Protein AF-A0A8S4QPX4-F1 (afdb_monomer_lite)

InterPro domains:
  IPR033034 NADH dehydrogenase [ubiquinone] 1 beta subcomplex subunit 9 [PTHR12868] (1-78)

Foldseek 3Di:
DVVVVVVVVVVVVVCVVPPDPDDDDDQCPVPHVCPPVDDDDDPCVVVVDDVVVCVVPVVVVVVVVVVVVVVVVVCCVPPNDDDPVVPDD

pLDDT: mean 92.13, std 9.84, range [49.5, 98.25]

Structure (mmCIF, N/CA/C/O backbone):
data_AF-A0A8S4QPX4-F1
#
_entry.id   AF-A0A8S4QPX4-F1
#
loop_
_atom_site.group_PDB
_atom_site.id
_atom_site.type_symbol
_atom_site.label_atom_id
_atom_site.label_alt_id
_atom_site.label_comp_id
_atom_site.label_asym_id
_atom_site.label_entity_id
_atom_site.label_seq_id
_atom_site.pdbx_PDB_ins_code
_atom_site.Cartn_x
_atom_site.Cartn_y
_atom_site.Cartn_z
_atom_site.occupancy
_atom_site.B_iso_or_equiv
_atom_site.auth_seq_id
_atom_site.auth_comp_id
_atom_site.auth_asym_id
_atom_site.auth_atom_id
_atom_site.pdbx_PDB_model_num
ATOM 1 N N . MET A 1 1 ? -2.812 -10.910 38.388 1.00 60.50 1 MET A N 1
ATOM 2 C CA . MET A 1 1 ? -3.351 -10.931 37.008 1.00 60.50 1 MET A CA 1
ATOM 3 C C . MET A 1 1 ? -4.836 -11.297 36.908 1.00 60.50 1 MET A C 1
ATOM 5 O O . MET A 1 1 ? -5.512 -10.678 36.105 1.00 60.50 1 MET A O 1
ATOM 9 N N . ARG A 1 2 ? -5.392 -12.212 37.727 1.00 87.62 2 ARG A N 1
ATOM 10 C CA . ARG A 1 2 ? -6.810 -12.641 37.623 1.00 87.62 2 ARG A CA 1
ATOM 11 C C . ARG A 1 2 ? -7.845 -11.502 37.699 1.00 87.62 2 ARG A C 1
ATOM 13 O O . ARG A 1 2 ? -8.744 -11.458 36.874 1.00 87.62 2 ARG A O 1
ATOM 20 N N . LYS A 1 3 ? -7.679 -10.561 38.638 1.00 93.94 3 LYS A N 1
ATOM 21 C CA . LYS A 1 3 ? -8.568 -9.389 38.772 1.00 93.94 3 LYS A CA 1
ATOM 22 C C . LYS A 1 3 ? -8.478 -8.425 37.582 1.00 93.94 3 LYS A C 1
ATOM 24 O O . LYS A 1 3 ? -9.497 -7.928 37.137 1.00 93.94 3 LYS A O 1
ATOM 29 N N . ALA A 1 4 ? -7.277 -8.199 37.045 1.00 95.94 4 ALA A N 1
ATOM 30 C CA . ALA A 1 4 ? -7.092 -7.340 35.874 1.00 95.94 4 ALA A CA 1
ATOM 31 C C . ALA A 1 4 ? -7.743 -7.940 34.617 1.00 95.94 4 ALA A C 1
ATOM 33 O O . ALA A 1 4 ? -8.403 -7.225 33.877 1.00 95.94 4 ALA A O 1
ATOM 34 N N . ALA A 1 5 ? -7.616 -9.256 34.415 1.00 97.19 5 ALA A N 1
ATOM 35 C CA . ALA A 1 5 ? -8.276 -9.944 33.306 1.00 97.19 5 ALA A CA 1
ATOM 36 C C . ALA A 1 5 ? -9.810 -9.911 33.430 1.00 97.19 5 ALA A C 1
ATOM 38 O O . ALA A 1 5 ? -10.502 -9.763 32.430 1.00 97.19 5 ALA A O 1
ATOM 39 N N . GLN A 1 6 ? -10.334 -10.020 34.656 1.00 96.88 6 GLN A N 1
ATOM 40 C CA . GLN A 1 6 ? -11.767 -9.890 34.911 1.00 96.88 6 GLN A CA 1
ATOM 41 C C . GLN A 1 6 ? -12.275 -8.481 34.573 1.00 96.88 6 GLN A C 1
ATOM 43 O O . GLN A 1 6 ? -13.240 -8.361 33.831 1.00 96.88 6 GLN A O 1
ATOM 48 N N . LEU A 1 7 ? -11.589 -7.438 35.049 1.00 97.69 7 LEU A N 1
ATOM 49 C CA . LEU A 1 7 ? -11.950 -6.050 34.743 1.00 97.69 7 LEU A CA 1
ATOM 50 C C . LEU A 1 7 ? -11.857 -5.739 33.242 1.00 97.69 7 LEU A C 1
ATOM 52 O O . LEU A 1 7 ? -12.692 -5.010 32.721 1.00 97.69 7 LEU A O 1
ATOM 56 N N . LEU A 1 8 ? -10.868 -6.304 32.538 1.00 97.50 8 LEU A N 1
ATOM 57 C CA . LEU A 1 8 ? -10.756 -6.161 31.084 1.00 97.50 8 LEU A CA 1
ATOM 58 C C . LEU A 1 8 ? -11.976 -6.759 30.378 1.00 97.50 8 LEU A C 1
ATOM 60 O O . LEU A 1 8 ? -12.571 -6.098 29.536 1.00 97.50 8 LEU A O 1
ATOM 64 N N . LYS A 1 9 ? -12.370 -7.977 30.767 1.00 97.81 9 LYS A N 1
ATOM 65 C CA . LYS A 1 9 ? -13.539 -8.647 30.198 1.00 97.81 9 LYS A CA 1
ATOM 66 C C . LYS A 1 9 ? -14.824 -7.854 30.443 1.00 97.81 9 LYS A C 1
ATOM 68 O O . LYS A 1 9 ? -15.593 -7.643 29.516 1.00 97.81 9 LYS A O 1
ATOM 73 N N . GLU A 1 10 ? -15.032 -7.397 31.677 1.00 98.06 10 GLU A N 1
ATOM 74 C CA . GLU A 1 10 ? -16.201 -6.584 32.036 1.00 98.06 10 GLU A CA 1
ATOM 75 C C . GLU A 1 10 ? -16.256 -5.285 31.207 1.00 98.06 10 GLU A C 1
ATOM 77 O O . GLU A 1 10 ? -17.326 -4.911 30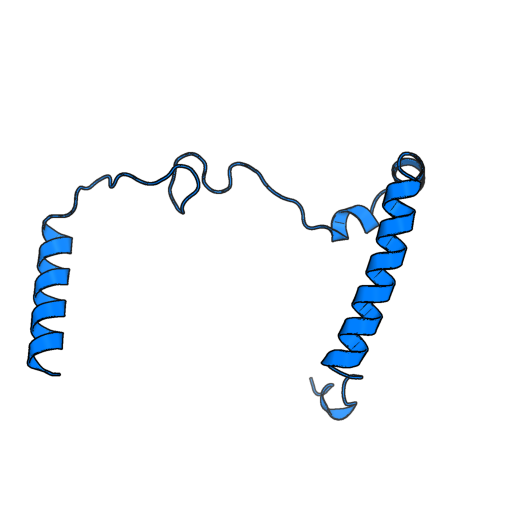.732 1.00 98.06 10 GLU A O 1
ATOM 82 N N . GLY A 1 11 ? -15.108 -4.645 30.949 1.00 98.25 11 GLY A N 1
ATOM 83 C CA . GLY A 1 11 ? -15.026 -3.455 30.094 1.00 98.25 11 GLY A CA 1
ATOM 84 C C . GLY A 1 11 ? -15.251 -3.725 28.599 1.00 98.25 11 GLY A C 1
ATOM 85 O O . GLY A 1 11 ? -15.853 -2.902 27.911 1.00 98.25 11 GLY A O 1
ATOM 86 N N . GLU A 1 12 ? -14.798 -4.867 28.075 1.00 98.06 12 GLU A N 1
ATOM 87 C CA . GLU A 1 12 ? -15.081 -5.285 26.693 1.00 98.06 12 GLU A CA 1
ATOM 88 C C . GLU A 1 12 ? -16.576 -5.577 26.489 1.00 98.06 12 GLU A C 1
ATOM 90 O O . GLU A 1 12 ? -17.150 -5.152 25.482 1.00 98.06 12 GLU A O 1
ATOM 95 N N . ASP A 1 13 ? -17.215 -6.235 27.463 1.00 98.25 13 ASP A N 1
ATOM 96 C CA . ASP A 1 13 ? -18.655 -6.510 27.459 1.00 98.25 13 ASP A CA 1
ATOM 97 C C . ASP A 1 13 ? -19.465 -5.197 27.494 1.00 98.25 13 ASP A C 1
ATOM 99 O O . ASP A 1 13 ? -20.407 -5.024 26.715 1.00 98.25 13 ASP A O 1
ATOM 103 N N . GLU A 1 14 ? -19.068 -4.235 28.334 1.00 98.25 14 GLU A N 1
ATOM 104 C CA . GLU A 1 14 ? -19.675 -2.897 28.388 1.00 98.25 14 GLU A CA 1
ATOM 105 C C . GLU A 1 14 ? -19.544 -2.160 27.044 1.00 98.25 14 GLU A C 1
ATOM 107 O O . GLU A 1 14 ? -20.537 -1.672 26.493 1.00 98.25 14 GLU A O 1
ATOM 112 N N . LEU A 1 15 ? -18.338 -2.121 26.466 1.00 97.38 15 LEU A N 1
ATOM 113 C CA . LEU A 1 15 ? -18.094 -1.480 25.172 1.00 97.38 15 LEU A CA 1
ATOM 114 C C . LEU A 1 15 ? -18.945 -2.109 24.063 1.00 97.38 15 LEU A C 1
ATOM 116 O O . LEU A 1 15 ? -19.510 -1.388 23.239 1.00 97.38 15 LEU A O 1
ATOM 120 N N . PHE A 1 16 ? -19.062 -3.437 24.041 1.00 96.75 16 PHE A N 1
ATOM 121 C CA . PHE A 1 16 ? -19.845 -4.145 23.033 1.00 96.75 16 PHE A CA 1
ATOM 122 C C . PHE A 1 16 ? -21.332 -3.769 23.074 1.00 96.75 16 PHE A C 1
ATOM 124 O O . PHE A 1 16 ? -21.940 -3.606 22.014 1.00 96.75 16 PHE A O 1
ATOM 131 N N . MET A 1 17 ? -21.903 -3.590 24.271 1.00 97.56 17 MET A N 1
ATOM 132 C CA . MET A 1 17 ? -23.311 -3.212 24.453 1.00 97.56 17 MET A CA 1
ATOM 133 C C . MET A 1 17 ? -23.588 -1.737 24.126 1.00 97.56 17 MET A C 1
ATOM 135 O O . MET A 1 17 ? -24.705 -1.399 23.734 1.00 97.56 17 MET A O 1
ATOM 139 N N . HIS A 1 18 ? -22.589 -0.859 24.277 1.00 97.06 18 HIS A N 1
ATOM 140 C CA . HIS A 1 18 ? -22.756 0.596 24.157 1.00 97.06 18 HIS A CA 1
ATOM 141 C C . HIS A 1 18 ? -22.128 1.228 22.906 1.00 97.06 18 HIS A C 1
ATOM 143 O O . HIS A 1 18 ? -22.321 2.422 22.662 1.00 97.06 18 HIS A O 1
ATOM 149 N N . GLN A 1 19 ? -21.382 0.473 22.098 1.00 96.62 19 GLN A N 1
ATOM 150 C CA . GLN A 1 19 ? -20.756 1.002 20.886 1.00 96.62 19 GLN A CA 1
ATOM 151 C C . GLN A 1 19 ? -21.781 1.530 19.869 1.00 96.62 19 GLN A C 1
ATOM 153 O O . GLN A 1 19 ? -22.868 0.983 19.681 1.00 96.62 19 GLN A O 1
ATOM 158 N N . HIS A 1 20 ? -21.402 2.595 19.157 1.00 96.69 20 HIS A N 1
ATOM 159 C CA . HIS A 1 20 ? -22.246 3.167 18.111 1.00 96.69 20 HIS A CA 1
ATOM 160 C C . HIS A 1 20 ? -22.375 2.189 16.923 1.00 96.69 20 HIS A C 1
ATOM 162 O O . HIS A 1 20 ? -21.346 1.711 16.439 1.00 96.69 20 HIS A O 1
ATOM 168 N N . PRO A 1 21 ? -23.584 1.952 16.369 1.00 95.62 21 PRO A N 1
ATOM 169 C CA . PRO A 1 21 ? -23.789 1.000 15.267 1.00 95.62 21 PRO A CA 1
ATOM 170 C C . PRO A 1 21 ? -22.976 1.304 14.001 1.00 95.62 21 PRO A C 1
ATOM 172 O O . PRO A 1 21 ? -22.648 0.410 13.226 1.00 95.62 21 PRO A O 1
ATOM 175 N N . ILE A 1 22 ? -22.649 2.580 13.786 1.00 95.19 22 ILE A N 1
ATOM 176 C CA . ILE A 1 22 ? -21.844 3.058 12.655 1.00 95.19 22 ILE A CA 1
ATOM 177 C C . ILE A 1 22 ? -20.641 3.839 13.202 1.00 95.19 22 ILE A C 1
ATOM 179 O O . ILE A 1 22 ? -20.724 5.062 13.347 1.00 95.19 22 ILE A O 1
ATOM 183 N N . PRO A 1 23 ? -19.538 3.175 13.584 1.00 94.69 23 PRO A N 1
ATOM 184 C CA . PRO A 1 23 ? -18.357 3.864 14.085 1.00 94.69 23 PRO A CA 1
ATOM 185 C C . PRO A 1 23 ? -17.744 4.763 13.009 1.00 94.69 23 PRO A C 1
ATOM 187 O O . PRO A 1 23 ? -17.688 4.402 11.830 1.00 94.69 23 PRO A O 1
ATOM 190 N N . LYS A 1 24 ? -17.223 5.925 13.411 1.00 95.31 24 LYS A N 1
ATOM 191 C CA . LYS A 1 24 ? -16.448 6.779 12.507 1.00 95.31 24 LYS A CA 1
ATOM 192 C C . LYS A 1 24 ? -15.145 6.068 12.142 1.00 95.31 24 LYS A C 1
ATOM 194 O O . LYS A 1 24 ? -14.310 5.821 13.007 1.00 95.31 24 LYS A O 1
ATOM 199 N N . LYS A 1 25 ? -14.959 5.791 10.854 1.00 96.56 25 LYS A N 1
ATOM 200 C CA . LYS A 1 25 ? -13.732 5.202 10.304 1.00 96.56 25 LYS A CA 1
ATOM 201 C C . LYS A 1 25 ? -12.959 6.240 9.506 1.00 96.56 25 LYS A C 1
ATOM 203 O O . LYS A 1 25 ? -13.552 7.119 8.877 1.00 96.56 25 LYS A O 1
ATOM 208 N N . PHE A 1 26 ? -11.635 6.139 9.521 1.00 97.56 26 PHE A N 1
ATOM 209 C CA . PHE A 1 26 ? -10.814 6.955 8.635 1.00 97.56 26 PHE A CA 1
ATOM 210 C C . PHE A 1 26 ? -11.014 6.490 7.189 1.00 97.56 26 PHE A C 1
ATOM 212 O O . PHE A 1 26 ? -11.228 5.298 6.962 1.00 97.56 26 PHE A O 1
ATOM 219 N N . PRO A 1 27 ? -10.946 7.385 6.189 1.00 97.69 27 PRO A N 1
ATOM 220 C CA . PRO A 1 27 ? -11.278 7.018 4.817 1.00 97.69 27 PRO A CA 1
ATOM 221 C C . PRO A 1 27 ? -10.479 5.826 4.281 1.00 97.69 27 PRO A C 1
ATOM 223 O O . PRO A 1 27 ? -11.063 4.970 3.630 1.00 97.69 27 PRO A O 1
ATOM 226 N N . THR A 1 28 ? -9.181 5.747 4.572 1.00 96.81 28 THR A N 1
ATOM 227 C CA . THR A 1 28 ? -8.277 4.714 4.039 1.00 96.81 28 THR A CA 1
ATOM 228 C C . THR A 1 28 ? -8.146 3.473 4.927 1.00 96.81 28 THR A C 1
ATOM 230 O O . THR A 1 28 ? -7.637 2.451 4.465 1.00 96.81 28 THR A O 1
ATOM 233 N N . SER A 1 29 ? -8.611 3.524 6.182 1.00 96.56 29 SER A N 1
ATOM 234 C CA . SER A 1 29 ? -8.612 2.356 7.076 1.00 96.56 29 SER A CA 1
ATOM 235 C C . SER A 1 29 ? -9.607 1.296 6.606 1.00 96.56 29 SER A C 1
ATOM 237 O O . SER A 1 29 ? -10.565 1.634 5.915 1.00 96.56 29 SER A O 1
ATOM 239 N N . VAL A 1 30 ? -9.433 0.043 7.033 1.00 95.12 30 VAL A N 1
ATOM 240 C CA . VAL A 1 30 ? -10.354 -1.061 6.711 1.00 95.12 30 VAL A CA 1
ATOM 241 C C . VAL A 1 30 ? -11.808 -0.687 7.032 1.00 95.12 30 VAL A C 1
ATOM 243 O O . VAL A 1 30 ? -12.154 -0.306 8.153 1.00 95.12 30 VAL A O 1
ATOM 246 N N . GLY A 1 31 ? -12.677 -0.784 6.025 1.00 93.88 31 GLY A N 1
ATOM 247 C CA . GLY A 1 31 ? -14.090 -0.400 6.113 1.00 93.88 31 GLY A CA 1
ATOM 248 C C . GLY A 1 31 ? -14.365 1.109 6.058 1.00 93.88 31 GLY A C 1
ATOM 249 O O . GLY A 1 31 ? -15.495 1.522 6.308 1.00 93.88 31 GLY A O 1
ATOM 250 N N . GLY A 1 32 ? -13.356 1.931 5.771 1.00 96.19 32 GLY A N 1
ATOM 251 C CA . GLY A 1 32 ? -13.502 3.339 5.419 1.00 96.19 32 GLY A CA 1
ATOM 252 C C . GLY A 1 32 ? -13.958 3.536 3.971 1.00 96.19 32 GLY A C 1
ATOM 253 O O . GLY A 1 32 ? -13.827 2.655 3.127 1.00 96.19 32 GLY A O 1
ATOM 254 N N . VAL A 1 33 ? -14.465 4.730 3.661 1.00 96.62 33 VAL A N 1
ATOM 255 C CA . VAL A 1 33 ? -15.081 5.066 2.355 1.00 96.62 33 VAL A CA 1
ATOM 256 C C . VAL A 1 33 ? -14.108 5.087 1.164 1.00 96.62 33 VAL A C 1
ATOM 258 O O . VAL A 1 33 ? -14.511 5.254 0.011 1.00 96.62 33 VAL A O 1
ATOM 261 N N . ALA A 1 34 ? -12.810 5.030 1.433 1.00 97.00 34 ALA A N 1
ATOM 262 C CA . ALA A 1 34 ? -11.739 5.047 0.446 1.00 97.00 34 ALA A CA 1
ATOM 263 C C . ALA A 1 34 ? -10.741 3.900 0.665 1.00 97.00 34 ALA A C 1
ATOM 265 O O . ALA A 1 34 ? -9.640 3.942 0.115 1.00 97.00 34 ALA A O 1
ATOM 266 N N . HIS A 1 35 ? -11.110 2.895 1.463 1.00 96.38 35 HIS A N 1
ATOM 267 C CA . HIS A 1 35 ? -10.302 1.700 1.634 1.00 96.38 35 HIS A CA 1
ATOM 268 C C . HIS A 1 35 ? -10.150 0.994 0.287 1.00 96.38 35 HIS A C 1
ATOM 270 O O . HIS A 1 35 ? -11.139 0.827 -0.421 1.00 96.38 35 HIS A O 1
ATOM 276 N N . GLU A 1 36 ? -8.910 0.668 -0.086 1.00 95.25 36 GLU A N 1
ATOM 277 C CA . GLU A 1 36 ? -8.574 0.002 -1.358 1.00 95.25 36 GLU A CA 1
ATOM 278 C C . GLU A 1 36 ? -9.124 0.700 -2.617 1.00 95.25 36 GLU A C 1
ATOM 280 O O . GLU A 1 36 ? -9.239 0.101 -3.681 1.00 95.25 36 GLU A O 1
ATOM 285 N N . ARG A 1 37 ? -9.422 2.006 -2.535 1.00 96.75 37 ARG A N 1
ATOM 286 C CA . ARG A 1 37 ? -9.919 2.785 -3.681 1.00 96.75 37 ARG A CA 1
ATOM 287 C C . ARG A 1 37 ? -8.940 2.780 -4.858 1.00 96.75 37 ARG A C 1
ATOM 289 O O . ARG A 1 37 ? -9.363 2.864 -6.007 1.00 96.75 37 ARG A O 1
ATOM 296 N N . VAL A 1 38 ? -7.643 2.754 -4.560 1.00 95.25 38 VAL A N 1
ATOM 297 C CA . VAL A 1 38 ? -6.574 2.696 -5.556 1.00 95.25 38 VAL A CA 1
ATOM 298 C C . VAL A 1 38 ? -5.993 1.294 -5.533 1.00 95.25 38 VAL A C 1
ATOM 300 O O . VAL A 1 38 ? -5.429 0.873 -4.524 1.00 95.25 38 VAL A O 1
ATOM 303 N N . VAL A 1 39 ? -6.117 0.592 -6.655 1.00 91.12 39 VAL A N 1
ATOM 304 C CA . VAL A 1 39 ? -5.454 -0.694 -6.858 1.00 91.12 39 VAL A CA 1
ATOM 305 C C . VAL A 1 39 ? -4.028 -0.417 -7.310 1.00 91.12 39 VAL A C 1
ATOM 307 O O . VAL A 1 39 ? -3.812 0.154 -8.379 1.00 91.12 39 VAL A O 1
ATOM 310 N N . THR A 1 40 ? -3.056 -0.822 -6.499 1.00 93.00 40 THR A N 1
ATOM 311 C CA . THR A 1 40 ? -1.638 -0.739 -6.858 1.00 93.00 40 THR A CA 1
ATOM 312 C C . THR A 1 40 ? -1.212 -2.080 -7.457 1.00 93.00 40 THR A C 1
ATOM 314 O O . THR A 1 40 ? -1.098 -3.054 -6.709 1.00 93.00 40 THR A O 1
ATOM 317 N N . PRO A 1 41 ? -1.008 -2.178 -8.785 1.00 92.88 41 PRO A N 1
ATOM 318 C CA . PRO A 1 41 ? -0.574 -3.421 -9.405 1.00 92.88 41 PRO A CA 1
ATOM 319 C C . PRO A 1 41 ? 0.822 -3.812 -8.900 1.00 92.88 41 PRO A C 1
ATOM 321 O O . PRO A 1 41 ? 1.660 -2.932 -8.678 1.00 92.88 41 PRO A O 1
ATOM 324 N N . PRO A 1 42 ? 1.103 -5.112 -8.721 1.00 94.44 42 PRO A N 1
ATOM 325 C CA . PRO A 1 42 ? 2.438 -5.551 -8.357 1.00 94.44 42 PRO A CA 1
ATOM 326 C C . PRO A 1 42 ? 3.452 -5.228 -9.459 1.00 94.44 42 PRO A C 1
ATOM 328 O O . PRO A 1 42 ? 3.160 -5.300 -10.654 1.00 94.44 42 PRO A O 1
ATOM 331 N N . ASP A 1 43 ? 4.675 -4.914 -9.037 1.00 92.44 43 ASP A N 1
ATOM 332 C CA . ASP A 1 43 ? 5.724 -4.401 -9.919 1.00 92.44 43 ASP A CA 1
ATOM 333 C C . ASP A 1 43 ? 6.086 -5.364 -11.063 1.00 92.44 43 ASP A C 1
ATOM 335 O O . ASP A 1 43 ? 6.341 -4.923 -12.182 1.00 92.44 43 ASP A O 1
ATOM 339 N N . TRP A 1 44 ? 6.049 -6.679 -10.829 1.00 93.69 44 TRP A N 1
ATOM 340 C CA . TRP A 1 44 ? 6.418 -7.698 -11.820 1.00 93.69 44 TRP A CA 1
ATOM 341 C C . TRP A 1 44 ? 5.532 -7.700 -13.077 1.00 93.69 44 TRP A C 1
ATOM 343 O O . TRP A 1 44 ? 5.933 -8.255 -14.097 1.00 93.69 44 TRP A O 1
ATOM 353 N N . ILE A 1 45 ? 4.359 -7.053 -13.059 1.00 94.75 45 ILE A N 1
ATOM 354 C CA . ILE A 1 45 ? 3.488 -6.929 -14.242 1.00 94.75 45 ILE A CA 1
ATOM 355 C C . ILE A 1 45 ? 4.209 -6.220 -15.396 1.00 94.75 45 ILE A C 1
ATOM 357 O O . ILE A 1 45 ? 4.008 -6.569 -16.559 1.00 94.75 45 ILE A O 1
ATOM 361 N N . LEU A 1 46 ? 5.098 -5.271 -15.090 1.00 94.25 46 LEU A N 1
ATOM 362 C CA . LEU A 1 46 ? 5.864 -4.528 -16.095 1.00 94.25 46 LEU A CA 1
ATOM 363 C C . LEU A 1 46 ? 6.833 -5.422 -16.887 1.00 94.25 46 LEU A C 1
ATOM 365 O O . LEU A 1 46 ? 7.262 -5.055 -17.982 1.00 94.25 46 LEU A O 1
ATOM 369 N N . ASP A 1 47 ? 7.151 -6.617 -16.388 1.00 93.69 47 ASP A N 1
ATOM 370 C CA . ASP A 1 47 ? 8.004 -7.565 -17.102 1.00 93.69 47 ASP A CA 1
ATOM 371 C C . ASP A 1 47 ? 7.270 -8.201 -18.298 1.00 93.69 47 ASP A C 1
ATOM 373 O O . ASP A 1 47 ? 7.925 -8.575 -19.273 1.00 93.69 47 ASP A O 1
ATOM 377 N N . TYR A 1 48 ? 5.934 -8.221 -18.286 1.00 95.31 48 TYR A N 1
ATOM 378 C CA . TYR A 1 48 ? 5.093 -8.755 -19.365 1.00 95.31 48 TYR A CA 1
ATOM 379 C C . TYR A 1 48 ? 4.794 -7.752 -20.487 1.00 95.31 48 TYR A C 1
ATOM 381 O O . TYR A 1 48 ? 4.207 -8.134 -21.497 1.00 95.31 48 TYR A O 1
ATOM 389 N N . TRP A 1 49 ? 5.189 -6.484 -20.339 1.00 95.69 49 TRP A N 1
ATOM 390 C CA . TRP A 1 49 ? 4.970 -5.462 -21.368 1.00 95.69 49 TRP A CA 1
ATOM 391 C C . TRP A 1 49 ? 5.662 -5.812 -22.686 1.00 95.69 49 TRP A C 1
ATOM 393 O O . TRP A 1 49 ? 6.769 -6.371 -22.700 1.00 95.69 49 TRP A O 1
ATOM 403 N N . HIS A 1 50 ? 5.042 -5.427 -23.799 1.00 96.38 50 HIS A N 1
ATOM 404 C CA . HIS A 1 50 ? 5.618 -5.641 -25.118 1.00 96.38 50 HIS A CA 1
ATOM 405 C C . HIS A 1 50 ? 6.914 -4.814 -25.268 1.00 96.38 50 HIS A C 1
ATOM 407 O O . HIS A 1 50 ? 6.978 -3.683 -24.778 1.00 96.38 50 HIS A O 1
ATOM 413 N N . PRO A 1 51 ? 7.963 -5.303 -25.963 1.00 95.88 51 PRO A N 1
ATOM 414 C CA . PRO A 1 51 ? 9.225 -4.568 -26.092 1.00 95.88 51 PRO A CA 1
ATOM 415 C C . PRO A 1 51 ? 9.083 -3.140 -26.631 1.00 95.88 51 PRO A C 1
ATOM 417 O O . PRO A 1 51 ? 9.826 -2.260 -26.211 1.00 95.88 51 PRO A O 1
ATOM 420 N N . LEU A 1 52 ? 8.106 -2.889 -27.510 1.00 96.19 52 LEU A N 1
ATOM 421 C CA . LEU A 1 52 ? 7.819 -1.538 -28.013 1.00 96.19 52 LEU A CA 1
ATOM 422 C C . LEU A 1 52 ? 7.291 -0.597 -26.918 1.00 96.19 52 LEU A C 1
ATOM 424 O O . LEU A 1 52 ? 7.668 0.569 -26.888 1.00 96.19 52 LEU A O 1
ATOM 428 N N . GLU A 1 53 ? 6.473 -1.102 -25.993 1.00 96.44 53 GLU A N 1
ATOM 429 C CA . GLU A 1 53 ? 5.968 -0.332 -24.847 1.00 96.44 53 GLU A CA 1
ATOM 430 C C . GLU A 1 53 ? 7.101 -0.047 -23.855 1.00 96.44 53 GLU A C 1
ATOM 432 O O . GLU A 1 53 ? 7.218 1.054 -23.321 1.00 96.44 53 GLU A O 1
ATOM 437 N N . LYS A 1 54 ? 8.008 -1.014 -23.659 1.00 95.62 54 LYS A N 1
ATOM 438 C CA . LYS A 1 54 ? 9.211 -0.815 -22.835 1.00 95.62 54 LYS A CA 1
ATOM 439 C C . LYS A 1 54 ? 10.176 0.193 -23.457 1.00 95.62 54 LYS A C 1
ATOM 441 O O . LYS A 1 54 ? 10.762 1.004 -22.741 1.00 95.62 54 LYS A O 1
ATOM 446 N N . ALA A 1 55 ? 10.317 0.173 -24.782 1.00 95.06 55 ALA A N 1
ATOM 447 C CA . ALA A 1 55 ? 11.186 1.083 -25.525 1.00 95.06 55 ALA A CA 1
ATOM 448 C C . ALA A 1 55 ? 10.764 2.556 -25.394 1.00 95.06 55 ALA A C 1
ATOM 450 O O . ALA A 1 55 ? 11.600 3.438 -25.575 1.00 95.06 55 ALA A O 1
ATOM 451 N N . GLN A 1 56 ? 9.509 2.831 -25.021 1.00 97.38 56 GLN A N 1
ATOM 452 C CA . GLN A 1 56 ? 9.040 4.180 -24.703 1.00 97.38 56 GLN A CA 1
ATOM 453 C C . GLN A 1 56 ? 9.667 4.744 -23.413 1.00 97.38 56 GLN A C 1
ATOM 455 O O . GLN A 1 56 ? 9.764 5.961 -23.258 1.00 97.38 56 GLN A O 1
ATOM 460 N N . TYR A 1 57 ? 10.134 3.880 -22.503 1.00 97.00 57 TYR A N 1
ATOM 461 C CA . TYR 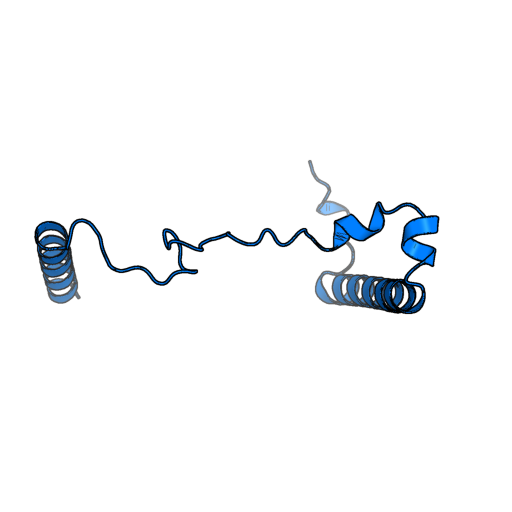A 1 57 ? 10.675 4.258 -21.193 1.00 97.00 57 TYR A CA 1
ATOM 462 C C . TYR A 1 57 ? 12.083 3.677 -20.947 1.00 97.00 57 TYR A C 1
ATOM 464 O O . TYR A 1 57 ? 12.301 2.959 -19.963 1.00 97.00 57 TYR A O 1
ATOM 472 N N . PRO A 1 58 ? 13.075 3.993 -21.801 1.00 95.62 58 PRO A N 1
ATOM 473 C CA . PRO A 1 58 ? 14.370 3.309 -21.807 1.00 95.62 58 PRO A CA 1
ATOM 474 C C . PRO A 1 58 ? 15.142 3.474 -20.489 1.00 95.62 58 PRO A C 1
ATOM 476 O O . PRO A 1 58 ? 15.647 2.499 -19.935 1.00 95.62 58 PRO A O 1
ATOM 479 N N . GLU A 1 59 ? 15.171 4.687 -19.932 1.00 97.12 59 GLU A N 1
ATOM 480 C CA . GLU A 1 59 ? 15.886 4.977 -18.681 1.00 97.12 59 GLU A CA 1
ATOM 481 C C . GLU A 1 59 ? 15.259 4.293 -17.460 1.00 97.12 59 GLU A C 1
ATOM 483 O O . GLU A 1 59 ? 15.965 3.890 -16.533 1.00 97.12 59 GLU A O 1
ATOM 488 N N . TYR A 1 60 ? 13.932 4.140 -17.450 1.00 96.81 60 TYR A N 1
ATOM 489 C CA . TYR A 1 60 ? 13.231 3.453 -16.369 1.00 96.81 60 TYR A CA 1
ATOM 490 C C . TYR A 1 60 ? 13.548 1.954 -16.388 1.00 96.81 60 TYR A C 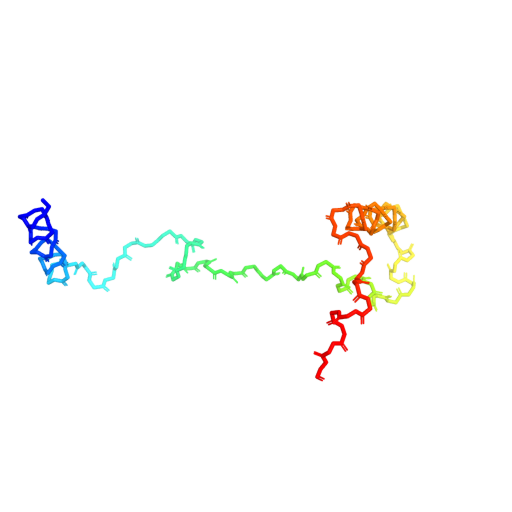1
ATOM 492 O O . TYR A 1 60 ? 13.969 1.404 -15.369 1.00 96.81 60 TYR A O 1
ATOM 500 N N . PHE A 1 61 ? 13.417 1.306 -17.551 1.00 96.69 61 PHE A N 1
ATOM 501 C CA . PHE A 1 61 ? 13.680 -0.128 -17.679 1.00 96.69 61 PHE A CA 1
ATOM 502 C C . PHE A 1 61 ? 15.162 -0.471 -17.494 1.00 96.69 61 PHE A C 1
ATOM 504 O O . PHE A 1 61 ? 15.465 -1.490 -16.880 1.00 96.69 61 PHE A O 1
ATOM 511 N N . LYS A 1 62 ? 16.093 0.404 -17.897 1.00 96.06 62 LYS A N 1
ATOM 512 C CA . LYS A 1 62 ? 17.523 0.233 -17.593 1.00 96.06 62 LYS A CA 1
ATOM 513 C C . LYS A 1 62 ? 17.784 0.166 -16.082 1.00 96.06 62 LYS A C 1
ATOM 515 O O . LYS A 1 62 ? 18.382 -0.795 -15.606 1.00 96.06 62 LYS A O 1
ATOM 520 N N . LYS A 1 63 ? 17.276 1.143 -15.321 1.00 96.69 63 LYS A N 1
ATOM 521 C CA . LYS A 1 63 ? 17.412 1.180 -13.851 1.00 96.69 63 LYS A CA 1
ATOM 522 C C . LYS A 1 63 ? 16.706 0.009 -13.171 1.00 96.69 63 LYS A C 1
ATOM 524 O O . LYS A 1 63 ? 17.163 -0.489 -12.146 1.00 96.69 63 LYS A O 1
ATOM 529 N N . ARG A 1 64 ? 15.575 -0.431 -13.721 1.00 95.62 64 ARG A N 1
ATOM 530 C CA . ARG A 1 64 ? 14.830 -1.591 -13.221 1.00 95.62 64 ARG A CA 1
ATOM 531 C C . ARG A 1 64 ? 15.655 -2.874 -13.328 1.00 95.62 64 ARG A C 1
ATOM 533 O O . ARG A 1 64 ? 15.738 -3.612 -12.352 1.00 95.62 64 ARG A O 1
ATOM 540 N N . GLU A 1 65 ? 16.297 -3.120 -14.468 1.00 95.19 65 GLU A N 1
ATOM 541 C CA . GLU A 1 65 ? 17.145 -4.305 -14.658 1.00 95.19 65 GLU A CA 1
ATOM 542 C C . GLU A 1 65 ? 18.373 -4.306 -13.734 1.00 95.19 65 GLU A C 1
ATOM 544 O O . GLU A 1 65 ? 18.778 -5.362 -13.249 1.00 95.19 65 GLU A O 1
ATOM 549 N N . GLU A 1 66 ? 18.938 -3.135 -13.429 1.00 96.88 66 GLU A N 1
ATOM 550 C CA . GLU A 1 66 ? 19.988 -2.995 -12.408 1.00 96.88 66 GLU A CA 1
ATOM 551 C C . GLU A 1 66 ? 19.473 -3.427 -11.024 1.00 96.88 66 GLU A C 1
ATOM 553 O O . GLU A 1 66 ? 20.057 -4.313 -10.399 1.00 96.88 66 GLU A O 1
ATOM 558 N N . ARG A 1 67 ? 18.310 -2.917 -10.594 1.00 95.81 67 ARG A N 1
ATOM 559 C CA . ARG A 1 67 ? 17.695 -3.283 -9.302 1.00 95.81 67 ARG A CA 1
ATOM 560 C C . ARG A 1 67 ? 17.323 -4.759 -9.198 1.00 95.81 67 ARG A C 1
ATOM 562 O O . ARG A 1 67 ? 17.433 -5.341 -8.123 1.00 95.81 67 ARG A O 1
ATOM 569 N N . LYS A 1 68 ? 16.893 -5.392 -10.294 1.00 95.44 68 LYS A N 1
ATOM 570 C CA . LYS A 1 68 ? 16.603 -6.837 -10.307 1.00 95.44 68 LYS A CA 1
ATOM 571 C C . LYS A 1 68 ? 17.857 -7.654 -10.002 1.00 95.44 68 LYS A C 1
ATOM 573 O O . LYS A 1 68 ? 17.787 -8.605 -9.228 1.00 95.44 68 LYS A O 1
ATOM 578 N N . LYS A 1 69 ? 19.010 -7.264 -10.555 1.00 96.00 69 LYS A N 1
ATOM 579 C CA . LYS A 1 69 ? 20.297 -7.915 -10.261 1.00 96.00 69 LYS A CA 1
ATOM 580 C C . LYS A 1 69 ? 20.708 -7.716 -8.805 1.00 96.00 69 LYS A C 1
ATOM 582 O O . LYS A 1 69 ? 21.129 -8.672 -8.163 1.00 96.00 69 LYS A O 1
ATOM 587 N N . GLU A 1 70 ? 20.546 -6.502 -8.281 1.00 96.38 70 GLU A N 1
ATOM 588 C CA . GLU A 1 70 ? 20.809 -6.197 -6.868 1.00 96.38 70 GLU A CA 1
ATOM 589 C C . GLU A 1 70 ? 19.937 -7.044 -5.935 1.00 96.38 70 GLU A C 1
ATOM 591 O O . GLU A 1 70 ? 20.443 -7.596 -4.960 1.00 96.38 70 GLU A O 1
ATOM 596 N N 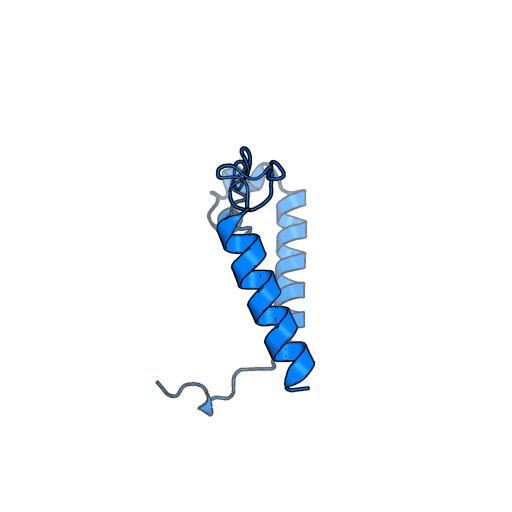. PHE A 1 71 ? 18.649 -7.197 -6.258 1.00 94.00 71 PHE A N 1
ATOM 597 C CA . PHE A 1 71 ? 17.723 -8.016 -5.482 1.00 94.00 71 PHE A CA 1
ATOM 598 C C . PHE A 1 71 ? 18.144 -9.489 -5.452 1.00 94.00 71 PHE A C 1
ATOM 600 O O . PHE A 1 71 ? 18.190 -10.078 -4.377 1.00 94.00 71 PHE A O 1
ATOM 607 N N . VAL A 1 72 ? 18.501 -10.074 -6.601 1.00 93.25 72 VAL A N 1
ATOM 608 C CA . VAL A 1 72 ? 18.972 -11.469 -6.667 1.00 93.25 72 VAL A CA 1
ATOM 609 C C . VAL A 1 72 ? 20.265 -11.650 -5.868 1.00 93.25 72 VAL A C 1
ATOM 611 O O . VAL A 1 72 ? 20.363 -12.583 -5.079 1.00 93.25 72 VAL A O 1
ATOM 614 N N . ALA A 1 73 ? 21.226 -10.732 -6.000 1.00 94.44 73 ALA A N 1
ATOM 615 C CA . ALA A 1 73 ? 22.476 -10.790 -5.241 1.00 94.44 73 ALA A CA 1
ATOM 616 C C . ALA A 1 73 ? 22.253 -10.654 -3.722 1.00 94.44 73 ALA A C 1
ATOM 618 O O . ALA A 1 73 ? 22.911 -11.331 -2.931 1.00 94.44 73 ALA A O 1
ATOM 619 N N . MET A 1 74 ? 21.324 -9.788 -3.304 1.00 94.56 74 MET A N 1
ATOM 620 C CA . MET A 1 74 ? 20.916 -9.648 -1.905 1.00 94.56 74 MET A CA 1
ATOM 621 C C . MET A 1 74 ? 20.255 -10.931 -1.391 1.00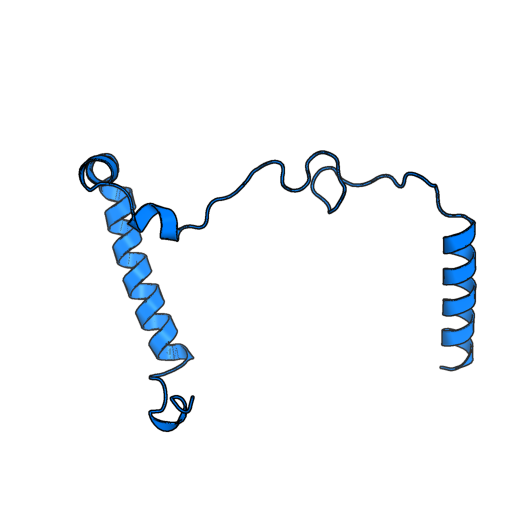 94.56 74 MET A C 1
ATOM 623 O O . MET A 1 74 ? 20.645 -11.426 -0.336 1.00 94.56 74 MET A O 1
ATOM 627 N N . TRP A 1 75 ? 19.335 -11.508 -2.166 1.00 92.88 75 TRP A N 1
ATOM 628 C CA . TRP A 1 75 ? 18.641 -12.745 -1.820 1.00 92.88 75 TRP A CA 1
ATOM 629 C C . TRP A 1 75 ? 19.607 -13.922 -1.648 1.00 92.88 75 TRP A C 1
ATOM 631 O O . TRP A 1 75 ? 19.575 -14.602 -0.626 1.00 92.88 75 TRP A O 1
ATOM 641 N N . GLU A 1 76 ? 20.517 -14.128 -2.605 1.00 91.31 76 GLU A N 1
ATOM 642 C CA . GLU A 1 76 ? 21.544 -15.176 -2.525 1.00 91.31 76 GLU A CA 1
ATOM 643 C C . GLU A 1 76 ? 22.467 -14.994 -1.315 1.00 91.31 76 GLU A C 1
ATOM 645 O O . GLU A 1 76 ? 22.917 -15.975 -0.724 1.00 91.31 76 GLU A O 1
ATOM 650 N N . LYS A 1 77 ? 22.749 -13.747 -0.926 1.00 93.00 77 LYS A N 1
ATOM 651 C CA . LYS A 1 77 ? 23.558 -13.439 0.255 1.00 93.00 77 LYS A CA 1
ATOM 652 C C . LYS A 1 77 ? 22.822 -13.738 1.563 1.00 93.00 77 LYS A C 1
ATOM 654 O O . LYS A 1 77 ? 23.457 -14.206 2.504 1.00 93.00 77 LYS A O 1
ATOM 659 N N . GLU A 1 78 ? 21.537 -13.409 1.652 1.00 92.88 78 GLU A N 1
ATOM 660 C CA . GLU A 1 78 ? 20.750 -13.541 2.885 1.00 92.88 78 GLU A CA 1
ATOM 661 C C . GLU A 1 78 ? 20.279 -14.979 3.122 1.00 92.88 78 GLU A C 1
ATOM 663 O O . GLU A 1 78 ? 20.390 -15.485 4.237 1.00 92.88 78 GLU A O 1
ATOM 668 N N . TYR A 1 79 ? 19.813 -15.651 2.069 1.00 87.00 79 TYR A N 1
ATOM 669 C CA . TYR A 1 79 ? 19.182 -16.970 2.161 1.00 87.00 79 TYR A CA 1
ATOM 670 C C . TYR A 1 79 ? 20.059 -18.107 1.624 1.00 87.00 79 TYR A C 1
ATOM 672 O O . TYR A 1 79 ? 19.739 -19.276 1.825 1.00 87.00 79 TYR A O 1
ATOM 680 N N . GLY A 1 80 ? 21.187 -17.795 0.979 1.00 82.69 80 GLY A N 1
ATOM 681 C CA . GLY A 1 80 ? 22.064 -18.798 0.382 1.00 82.69 80 GLY A CA 1
ATOM 682 C C . GLY A 1 80 ? 21.455 -19.470 -0.852 1.00 82.69 80 GLY A C 1
ATOM 683 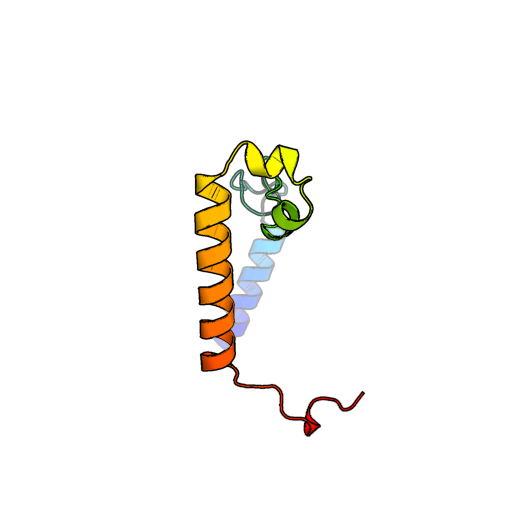O O . GLY A 1 80 ? 20.430 -19.054 -1.394 1.00 82.69 80 GLY A O 1
ATOM 684 N N . LYS A 1 81 ? 22.116 -20.533 -1.322 1.00 78.06 81 LYS A N 1
ATOM 685 C CA . LYS A 1 81 ? 21.530 -21.442 -2.316 1.00 78.06 81 LYS A CA 1
ATOM 686 C C . LYS A 1 81 ? 20.639 -22.447 -1.581 1.00 78.06 81 LYS A C 1
ATOM 688 O O . LYS A 1 81 ? 21.058 -22.900 -0.517 1.00 78.06 81 LYS A O 1
ATOM 693 N N . PRO A 1 82 ? 19.471 -22.815 -2.135 1.00 74.62 82 PRO A N 1
ATOM 694 C CA . PRO A 1 82 ? 18.627 -23.844 -1.533 1.00 74.62 82 PRO A CA 1
ATOM 695 C C . PRO A 1 82 ? 19.438 -25.132 -1.318 1.00 74.62 82 PRO A C 1
ATOM 697 O O . PRO A 1 82 ? 20.185 -25.543 -2.215 1.00 74.62 82 PRO A O 1
ATOM 700 N N . ASP A 1 83 ? 19.333 -25.740 -0.130 1.00 76.12 83 ASP A N 1
ATOM 701 C CA . ASP A 1 83 ? 19.963 -27.036 0.130 1.00 76.12 83 ASP A CA 1
ATOM 702 C C . ASP A 1 83 ? 19.267 -28.072 -0.770 1.00 76.12 83 ASP A C 1
ATOM 704 O O . ASP A 1 83 ? 18.034 -28.122 -0.806 1.00 76.12 83 ASP A O 1
ATOM 708 N N . PRO A 1 84 ? 20.007 -28.925 -1.502 1.00 70.25 84 PRO A N 1
ATOM 709 C CA . PRO A 1 84 ? 19.424 -30.034 -2.254 1.00 70.25 84 PRO A CA 1
ATOM 710 C C . PRO A 1 84 ? 18.441 -30.909 -1.453 1.00 70.25 84 PRO A C 1
ATOM 712 O O . PRO A 1 84 ? 17.602 -31.574 -2.056 1.00 70.25 84 PRO A O 1
ATOM 715 N N . LYS A 1 85 ? 18.532 -30.917 -0.115 1.00 70.00 85 LYS A N 1
ATOM 716 C CA . LYS A 1 85 ? 17.630 -31.635 0.801 1.00 70.00 85 LYS A CA 1
ATOM 717 C C . LYS A 1 85 ? 16.300 -30.926 1.074 1.00 70.00 85 LYS A C 1
ATOM 719 O O . LYS A 1 85 ? 15.366 -31.584 1.515 1.00 70.00 85 LYS A O 1
ATOM 724 N N . ASP A 1 86 ? 16.178 -29.631 0.794 1.00 68.19 86 ASP A N 1
ATOM 725 C CA . ASP A 1 86 ? 14.921 -28.886 0.965 1.00 68.19 86 ASP A CA 1
ATOM 726 C C . ASP A 1 86 ? 13.936 -29.137 -0.197 1.00 68.19 86 ASP A C 1
ATOM 728 O O . ASP A 1 86 ? 12.778 -28.727 -0.150 1.00 68.19 86 ASP A O 1
ATOM 732 N N . HIS A 1 87 ? 14.367 -29.869 -1.233 1.00 62.28 87 HIS A N 1
ATOM 733 C CA . HIS A 1 87 ? 13.551 -30.307 -2.372 1.00 62.28 87 HIS A CA 1
ATOM 734 C C . HIS A 1 87 ? 12.837 -31.653 -2.142 1.00 62.28 87 HIS A C 1
ATOM 736 O O . HIS A 1 87 ? 12.662 -32.437 -3.077 1.00 62.28 87 HIS A O 1
ATOM 742 N N . HIS A 1 88 ? 12.416 -31.949 -0.912 1.00 56.38 88 HIS A N 1
ATOM 743 C CA . HIS A 1 88 ? 11.540 -33.089 -0.645 1.00 56.38 88 HIS A CA 1
ATOM 744 C C . HIS A 1 88 ? 10.073 -32.642 -0.706 1.00 56.38 88 HIS A C 1
ATOM 746 O O . HIS A 1 88 ? 9.535 -32.091 0.252 1.00 56.38 88 HIS A O 1
ATOM 752 N N . HIS A 1 89 ? 9.457 -32.866 -1.870 1.00 49.50 89 HIS A N 1
ATOM 753 C CA . HIS A 1 89 ? 8.008 -33.026 -1.996 1.00 49.50 89 HIS A CA 1
ATOM 754 C C . HIS A 1 89 ? 7.584 -34.419 -1.524 1.00 49.50 89 HIS A C 1
ATOM 756 O O . HIS A 1 89 ? 8.342 -35.380 -1.794 1.00 49.50 89 HIS A O 1
#

Sequence (89 aa):
MRKAAQLLKEGEDELFMHQHPIPKKFPTSVGGVAHERVVTPPDWILDYWHPLEKAQYPEYFKKREERKKEFVAMWEKEYGKPDPKDHHH

Secondary structure (DSSP, 8-state):
-HHHHHHHHHHHHHHHHHS-SS----TTSTTSTTTT-S----GGGGGGS-HHHHHTSHHHHHHHHHHHHHHHHHHHHHH-SPPGGG---

Organism: NCBI:txid348720

Radius of gyration: 25.33 Å; chains: 1; bounding box: 47×40×67 Å